Protein AF-A0A257JUL6-F1 (afdb_monomer_lite)

Structure (mmCIF, N/CA/C/O backbone):
data_AF-A0A257JUL6-F1
#
_entry.id   AF-A0A257JUL6-F1
#
loop_
_atom_site.group_PDB
_atom_site.id
_atom_site.type_symbol
_atom_site.label_atom_id
_atom_site.label_alt_id
_atom_site.label_comp_id
_atom_site.label_asym_id
_atom_site.label_entity_id
_atom_site.label_seq_id
_atom_site.pdbx_PDB_ins_code
_atom_site.Cartn_x
_atom_site.Cartn_y
_atom_site.Cartn_z
_atom_site.occupancy
_atom_site.B_iso_or_equiv
_atom_site.auth_seq_id
_atom_site.auth_comp_id
_atom_site.auth_asym_id
_atom_site.auth_atom_id
_atom_site.pdbx_PDB_model_num
ATOM 1 N N . MET A 1 1 ? 15.833 -7.836 4.835 1.00 77.69 1 MET A N 1
ATOM 2 C CA . MET A 1 1 ? 14.660 -7.011 5.198 1.00 77.69 1 MET A CA 1
ATOM 3 C C . MET A 1 1 ? 14.181 -6.392 3.898 1.00 77.69 1 MET A C 1
ATOM 5 O O . MET A 1 1 ? 15.047 -5.968 3.147 1.00 77.69 1 MET A O 1
ATOM 9 N N . ALA A 1 2 ? 12.884 -6.418 3.602 1.00 85.00 2 ALA A N 1
ATOM 10 C CA . ALA A 1 2 ? 12.311 -5.810 2.399 1.00 85.00 2 ALA A CA 1
ATOM 11 C C . ALA A 1 2 ? 11.109 -4.955 2.802 1.00 85.00 2 ALA A C 1
ATOM 13 O O . ALA A 1 2 ? 10.415 -5.294 3.766 1.00 85.00 2 ALA A O 1
ATOM 14 N N . ARG A 1 3 ? 10.875 -3.860 2.084 1.00 87.94 3 ARG A N 1
ATOM 15 C CA . ARG A 1 3 ? 9.716 -2.984 2.258 1.00 87.94 3 ARG A CA 1
ATOM 16 C C . ARG A 1 3 ? 8.534 -3.458 1.418 1.00 87.94 3 ARG A C 1
ATOM 18 O O . ARG A 1 3 ? 8.676 -4.067 0.352 1.00 87.94 3 ARG A O 1
ATOM 25 N N . GLY A 1 4 ? 7.345 -3.184 1.936 1.00 88.50 4 GLY A N 1
ATOM 26 C CA . GLY A 1 4 ? 6.086 -3.448 1.265 1.00 88.50 4 GLY A CA 1
ATOM 27 C C . GLY A 1 4 ? 5.095 -2.339 1.569 1.00 88.50 4 GLY A C 1
ATOM 28 O O . GLY A 1 4 ? 5.020 -1.859 2.699 1.00 88.50 4 GLY A O 1
ATOM 29 N N . TRP A 1 5 ? 4.331 -1.950 0.558 1.00 88.31 5 TRP A N 1
ATOM 30 C CA . TRP A 1 5 ? 3.290 -0.937 0.661 1.00 88.31 5 TRP A CA 1
ATOM 31 C C . TRP A 1 5 ? 1.954 -1.567 0.319 1.00 88.31 5 TRP A C 1
ATOM 33 O O . TRP A 1 5 ? 1.854 -2.349 -0.625 1.00 88.31 5 TRP A O 1
ATOM 43 N N . ARG A 1 6 ? 0.931 -1.227 1.101 1.00 90.12 6 ARG A N 1
ATOM 44 C CA . ARG A 1 6 ? -0.447 -1.666 0.901 1.00 90.12 6 ARG A CA 1
ATOM 45 C C . ARG A 1 6 ? -1.342 -0.437 0.912 1.00 90.12 6 ARG A C 1
ATOM 47 O O . ARG A 1 6 ? -1.493 0.193 1.954 1.00 90.12 6 ARG A O 1
ATOM 54 N N . LEU A 1 7 ? -1.917 -0.109 -0.237 1.00 87.81 7 LEU A N 1
ATOM 55 C CA . LEU A 1 7 ? -2.853 0.991 -0.413 1.00 87.81 7 LEU A CA 1
ATOM 56 C C . LEU A 1 7 ? -4.264 0.417 -0.543 1.00 87.81 7 LEU A C 1
ATOM 58 O O . LEU A 1 7 ? -4.472 -0.578 -1.239 1.00 87.81 7 LEU A O 1
ATOM 62 N N . ILE A 1 8 ? -5.221 1.032 0.145 1.00 90.88 8 ILE A N 1
ATOM 63 C CA . ILE A 1 8 ? -6.637 0.674 0.073 1.00 90.88 8 ILE A CA 1
ATOM 64 C C . ILE A 1 8 ? -7.349 1.864 -0.549 1.00 90.88 8 ILE A C 1
ATOM 66 O O . ILE A 1 8 ? -7.310 2.962 0.000 1.00 90.88 8 ILE A O 1
ATOM 70 N N . ARG A 1 9 ? -7.962 1.637 -1.702 1.00 91.06 9 ARG A N 1
ATOM 71 C CA . ARG A 1 9 ? -8.765 2.629 -2.408 1.00 91.06 9 ARG A CA 1
ATOM 72 C C . ARG A 1 9 ? -10.123 2.793 -1.724 1.00 91.06 9 ARG A C 1
ATOM 74 O O . ARG A 1 9 ? -10.566 1.884 -1.019 1.00 91.06 9 ARG A O 1
ATOM 81 N N . GLN A 1 10 ? -10.810 3.914 -1.942 1.00 92.69 10 GLN A N 1
ATOM 82 C CA . GLN A 1 10 ? -12.100 4.188 -1.291 1.00 92.69 10 GLN A CA 1
ATOM 83 C C . GLN A 1 10 ? -13.178 3.121 -1.563 1.00 92.69 10 GLN A C 1
ATOM 85 O O . GLN A 1 10 ? -14.024 2.860 -0.712 1.00 92.69 10 GLN A O 1
ATOM 90 N N . ASP A 1 11 ? -13.135 2.468 -2.723 1.00 91.44 11 ASP A N 1
ATOM 91 C CA .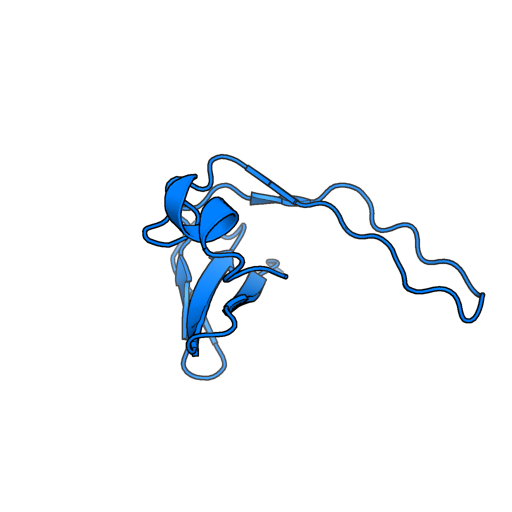 ASP A 1 11 ? -14.051 1.389 -3.112 1.00 91.44 11 ASP A CA 1
ATOM 92 C C . ASP A 1 11 ? -13.610 -0.008 -2.630 1.00 91.44 11 ASP A C 1
ATOM 94 O O . ASP A 1 11 ? -14.219 -1.018 -2.982 1.00 91.44 11 ASP A O 1
ATOM 98 N N . GLY A 1 12 ? -12.554 -0.078 -1.817 1.00 91.69 12 GLY A N 1
ATOM 99 C CA . GLY A 1 12 ? -12.046 -1.310 -1.224 1.00 91.69 12 GLY A CA 1
ATOM 100 C C . GLY A 1 12 ? -11.035 -2.069 -2.082 1.00 91.69 12 GLY A C 1
ATOM 101 O O . GLY A 1 12 ? -10.541 -3.107 -1.635 1.00 91.69 12 GLY A O 1
ATOM 102 N N . LEU A 1 13 ? -10.676 -1.575 -3.275 1.00 89.12 13 LEU A N 1
ATOM 103 C CA . LEU A 1 13 ? -9.581 -2.164 -4.044 1.00 89.12 13 LEU A CA 1
ATOM 104 C C . LEU A 1 13 ? -8.271 -2.080 -3.247 1.00 89.12 13 LEU A C 1
ATOM 106 O O . LEU A 1 13 ? -7.881 -1.011 -2.776 1.00 89.12 13 LEU A O 1
ATOM 110 N N . VAL A 1 14 ? -7.565 -3.206 -3.131 1.00 89.50 14 VAL A N 1
ATOM 111 C CA . VAL A 1 14 ? -6.263 -3.275 -2.458 1.00 89.50 14 VAL A CA 1
ATOM 112 C C . VAL A 1 14 ? -5.148 -3.391 -3.485 1.00 89.50 14 VAL A C 1
ATOM 114 O O . VAL A 1 14 ? -5.110 -4.321 -4.288 1.00 89.50 14 VAL A O 1
ATOM 117 N N . VAL A 1 15 ? -4.202 -2.466 -3.391 1.00 87.31 15 VAL A N 1
ATOM 118 C CA . VAL A 1 15 ? -2.962 -2.436 -4.160 1.00 87.31 15 VAL A CA 1
ATOM 119 C C . VAL A 1 15 ? -1.815 -2.758 -3.218 1.00 87.31 15 VAL A C 1
ATOM 121 O O . VAL A 1 15 ? -1.619 -2.050 -2.233 1.00 87.31 15 VAL A O 1
ATOM 124 N N . ALA A 1 16 ? -1.048 -3.808 -3.504 1.00 89.25 16 ALA A N 1
ATOM 125 C CA . ALA A 1 16 ? 0.080 -4.194 -2.666 1.00 89.25 16 ALA A CA 1
ATOM 126 C C . ALA A 1 16 ? 1.331 -4.498 -3.491 1.00 89.25 16 ALA A C 1
ATOM 128 O O . ALA A 1 16 ? 1.296 -5.289 -4.434 1.00 89.25 16 ALA A O 1
ATOM 129 N N . ALA A 1 17 ? 2.442 -3.879 -3.105 1.00 88.06 17 ALA A N 1
ATOM 130 C CA . ALA A 1 17 ? 3.708 -3.918 -3.825 1.00 88.06 17 ALA A CA 1
ATOM 131 C C . ALA A 1 17 ? 4.875 -4.116 -2.863 1.00 88.06 17 ALA A C 1
ATOM 133 O O . ALA A 1 17 ? 4.835 -3.633 -1.731 1.00 88.06 17 ALA A O 1
ATOM 134 N N . THR A 1 18 ? 5.925 -4.792 -3.316 1.00 88.06 18 THR A N 1
ATOM 135 C CA . THR A 1 18 ? 7.149 -4.979 -2.534 1.00 88.06 18 THR A CA 1
ATOM 136 C C . T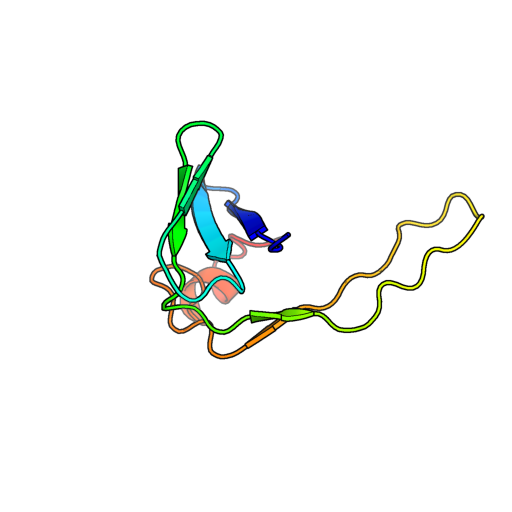HR A 1 18 ? 8.385 -4.710 -3.377 1.00 88.06 18 THR A C 1
ATOM 138 O O . THR A 1 18 ? 8.402 -5.005 -4.565 1.00 88.06 18 THR A O 1
ATOM 141 N N . GLU A 1 19 ? 9.427 -4.173 -2.740 1.00 87.75 19 GLU A N 1
ATOM 142 C CA . GLU A 1 19 ? 10.763 -4.043 -3.342 1.00 87.75 19 GLU A CA 1
ATOM 143 C C . GLU A 1 19 ? 11.540 -5.373 -3.365 1.00 87.75 19 GLU A C 1
ATOM 145 O O . GLU A 1 19 ? 12.676 -5.428 -3.833 1.00 87.75 19 GLU A O 1
ATOM 150 N N . HIS A 1 20 ? 10.966 -6.447 -2.811 1.00 90.44 20 HIS A N 1
ATOM 151 C CA . HIS A 1 20 ? 11.570 -7.771 -2.872 1.00 90.44 20 HIS A CA 1
ATOM 152 C C . HIS A 1 20 ? 11.589 -8.274 -4.323 1.00 90.44 20 HIS A C 1
ATOM 154 O O . HIS A 1 20 ? 10.709 -7.970 -5.118 1.00 90.44 20 HIS A O 1
ATOM 160 N N . ASP A 1 21 ? 12.560 -9.118 -4.658 1.00 88.94 21 ASP A N 1
ATOM 161 C CA . ASP A 1 21 ? 12.660 -9.779 -5.967 1.00 88.94 21 ASP A CA 1
ATOM 162 C C . ASP A 1 21 ? 11.592 -10.869 -6.231 1.00 88.94 21 ASP A C 1
ATOM 164 O O . ASP A 1 21 ? 11.582 -11.482 -7.298 1.00 88.94 21 ASP A O 1
ATOM 168 N N . ARG A 1 22 ? 10.685 -11.124 -5.278 1.00 90.56 22 ARG A N 1
ATOM 169 C CA . ARG A 1 22 ? 9.598 -12.108 -5.385 1.00 90.56 22 ARG A CA 1
ATOM 170 C C . ARG A 1 22 ? 8.345 -11.612 -4.688 1.00 90.56 22 ARG A C 1
ATOM 172 O O . ARG A 1 22 ? 8.417 -10.834 -3.739 1.00 90.56 22 ARG A O 1
ATOM 179 N N . ASP A 1 23 ? 7.210 -12.128 -5.137 1.00 92.56 23 ASP A N 1
ATOM 180 C CA . ASP A 1 23 ? 5.937 -11.905 -4.468 1.00 92.56 23 ASP A CA 1
ATOM 181 C C . ASP A 1 23 ? 6.004 -12.402 -3.014 1.00 92.56 23 ASP A C 1
ATOM 183 O O . ASP A 1 23 ? 6.569 -13.464 -2.724 1.00 92.56 23 ASP A O 1
ATOM 187 N N . LEU A 1 24 ? 5.416 -11.631 -2.101 1.00 93.06 24 LEU A N 1
ATOM 188 C CA . LEU A 1 24 ? 5.373 -11.934 -0.672 1.00 93.06 24 LEU A CA 1
ATOM 189 C C . LEU A 1 24 ? 3.935 -11.917 -0.170 1.00 93.06 24 LEU A C 1
ATOM 191 O O . LEU A 1 24 ? 3.155 -11.046 -0.540 1.00 93.06 24 LEU A O 1
ATOM 195 N N . GLU A 1 25 ? 3.591 -12.834 0.726 1.00 94.62 25 GLU A N 1
ATOM 196 C CA . GLU A 1 25 ? 2.299 -12.823 1.407 1.00 94.62 25 GLU A CA 1
ATOM 197 C C . GLU A 1 25 ? 2.470 -12.328 2.844 1.00 94.62 25 GLU A C 1
ATOM 199 O O . GLU A 1 25 ? 3.278 -12.857 3.609 1.00 94.62 25 GLU A O 1
ATOM 204 N N . ALA A 1 26 ? 1.711 -11.298 3.213 1.00 92.12 26 ALA A N 1
ATOM 205 C CA . ALA A 1 26 ? 1.675 -10.785 4.574 1.00 92.12 26 ALA A CA 1
ATOM 206 C C . ALA A 1 26 ? 0.285 -10.236 4.895 1.00 92.12 26 ALA A C 1
ATOM 208 O O . ALA A 1 26 ? -0.340 -9.571 4.073 1.00 92.12 26 ALA A O 1
ATOM 209 N N . VAL A 1 27 ? -0.207 -10.506 6.108 1.00 89.94 27 VAL A N 1
ATOM 210 C CA . VAL A 1 27 ? -1.513 -10.008 6.585 1.00 89.94 27 VAL A CA 1
ATOM 211 C C . VAL A 1 27 ? -2.654 -10.341 5.598 1.00 89.94 27 VAL A C 1
ATOM 213 O O . VAL A 1 27 ? -3.509 -9.509 5.300 1.00 89.94 27 VAL A O 1
ATOM 216 N N . GLY A 1 28 ? -2.625 -11.546 5.015 1.00 93.06 28 GLY A N 1
ATOM 217 C CA . GLY A 1 28 ? -3.613 -11.998 4.024 1.00 93.06 28 GLY A CA 1
ATOM 218 C C . GLY A 1 28 ? -3.628 -11.191 2.719 1.00 93.06 28 GLY A C 1
ATOM 219 O O . GLY A 1 28 ? -4.628 -11.194 2.008 1.00 93.06 28 GLY A O 1
ATOM 220 N N . THR A 1 29 ? -2.557 -10.453 2.417 1.00 93.38 29 THR A N 1
ATOM 221 C CA . THR A 1 29 ? -2.403 -9.674 1.185 1.00 93.38 29 THR A CA 1
ATOM 222 C C . THR A 1 29 ? -1.163 -10.147 0.433 1.00 93.38 29 THR A C 1
ATOM 224 O O . THR A 1 29 ? -0.090 -10.292 1.022 1.00 93.38 29 THR A O 1
ATOM 227 N N . LEU A 1 30 ? -1.306 -10.365 -0.875 1.00 92.25 30 LEU A N 1
ATOM 228 C CA . LEU A 1 30 ? -0.194 -10.679 -1.766 1.00 92.25 30 LEU A CA 1
ATOM 229 C C . LEU A 1 30 ? 0.447 -9.382 -2.269 1.00 92.25 30 LEU A C 1
ATOM 231 O O . LEU A 1 30 ? -0.156 -8.645 -3.047 1.00 92.25 30 LEU A O 1
ATOM 235 N N . PHE A 1 31 ? 1.673 -9.121 -1.836 1.00 91.31 31 PHE A N 1
ATOM 236 C CA . PHE A 1 31 ? 2.505 -8.018 -2.293 1.00 91.31 31 PHE A CA 1
ATOM 237 C C . PHE A 1 31 ? 3.243 -8.447 -3.555 1.00 91.31 31 PHE A C 1
ATOM 239 O O . PHE A 1 31 ? 4.018 -9.404 -3.532 1.00 91.31 31 PHE A O 1
ATOM 246 N N . LYS A 1 32 ? 2.997 -7.743 -4.660 1.00 89.00 32 LYS A N 1
ATOM 247 C CA . LYS A 1 32 ? 3.586 -8.063 -5.961 1.00 89.00 32 LYS A CA 1
ATOM 248 C C . LYS A 1 32 ? 4.964 -7.428 -6.128 1.00 89.00 32 LYS A C 1
ATOM 250 O O . LYS A 1 32 ? 5.099 -6.215 -5.985 1.00 89.00 32 LYS A O 1
ATOM 255 N N . ALA A 1 33 ? 5.955 -8.240 -6.491 1.00 88.25 33 ALA A N 1
ATOM 256 C CA . ALA A 1 33 ? 7.304 -7.783 -6.846 1.00 88.25 33 ALA A CA 1
ATOM 257 C C . ALA A 1 33 ? 7.389 -7.228 -8.276 1.00 88.25 33 ALA A C 1
ATOM 259 O O . ALA A 1 33 ? 8.307 -6.490 -8.619 1.00 88.25 33 ALA A O 1
ATOM 260 N N . SER A 1 34 ? 6.405 -7.549 -9.125 1.00 77.62 34 SER A N 1
ATOM 261 C CA . SER A 1 34 ? 6.313 -7.020 -10.492 1.00 77.62 34 SER A CA 1
ATOM 262 C C . SER A 1 34 ? 6.070 -5.507 -10.547 1.00 77.62 34 SER A C 1
ATOM 264 O O . SER A 1 34 ? 6.119 -4.920 -11.625 1.00 77.62 34 SER A O 1
ATOM 266 N N . ILE A 1 35 ? 5.762 -4.881 -9.408 1.00 69.88 35 ILE A N 1
ATOM 267 C CA . ILE A 1 35 ? 5.534 -3.446 -9.292 1.00 69.88 35 ILE A CA 1
ATOM 268 C C . ILE A 1 35 ? 6.819 -2.824 -8.755 1.00 69.88 35 ILE A C 1
ATOM 270 O O . ILE A 1 35 ? 7.094 -2.872 -7.558 1.00 69.88 35 ILE A O 1
ATOM 274 N N . SER A 1 36 ? 7.604 -2.209 -9.634 1.00 65.44 36 SER A N 1
ATOM 275 C CA . SER A 1 36 ? 8.757 -1.424 -9.197 1.00 65.44 36 SER A CA 1
ATOM 276 C C . SER A 1 36 ? 8.270 -0.113 -8.584 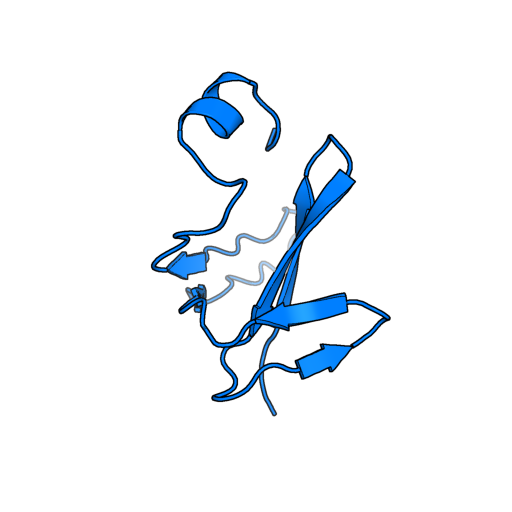1.00 65.44 36 SER A C 1
ATOM 278 O O . SER A 1 36 ? 7.998 0.841 -9.311 1.00 65.44 36 SER A O 1
ATOM 280 N N . LEU A 1 37 ? 8.144 -0.082 -7.257 1.00 70.44 37 LEU A N 1
ATOM 281 C CA . LEU A 1 37 ? 8.019 1.142 -6.469 1.00 70.44 37 LEU A CA 1
ATOM 282 C C . LEU A 1 37 ? 9.357 1.431 -5.795 1.00 70.44 37 LEU A C 1
ATOM 284 O O . LEU A 1 37 ? 9.924 0.568 -5.133 1.00 70.44 37 LEU A O 1
ATOM 288 N N . SER A 1 38 ? 9.833 2.657 -5.954 1.00 65.81 38 SER A N 1
ATOM 289 C CA . SER A 1 38 ? 10.958 3.212 -5.219 1.00 65.81 38 SER A CA 1
ATOM 290 C C . SER A 1 38 ? 10.445 4.348 -4.351 1.00 65.81 38 SER A C 1
ATOM 292 O O . SER A 1 38 ? 9.800 5.284 -4.829 1.00 65.81 38 SER A O 1
ATOM 294 N N . GLU A 1 39 ? 10.742 4.281 -3.065 1.00 67.06 39 GLU A N 1
ATOM 295 C CA . GLU A 1 39 ? 10.474 5.381 -2.151 1.00 67.06 39 GLU A CA 1
ATOM 296 C C . GLU A 1 39 ? 11.439 6.542 -2.379 1.00 67.06 39 GLU A C 1
ATOM 298 O O . GLU A 1 39 ? 12.611 6.363 -2.714 1.00 67.06 39 GLU A O 1
ATOM 303 N N . SER A 1 40 ? 10.927 7.749 -2.180 1.00 65.38 40 SER A N 1
ATOM 304 C CA . SER A 1 40 ? 11.750 8.905 -1.843 1.00 65.38 40 SER A CA 1
ATOM 305 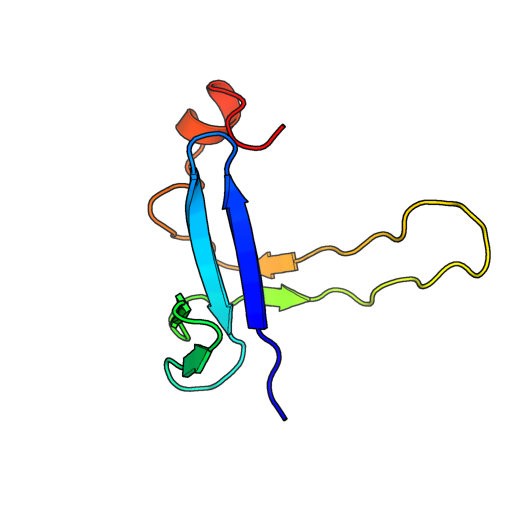C C . SER A 1 40 ? 11.956 8.942 -0.324 1.00 65.38 40 SER A C 1
ATOM 307 O O . SER A 1 40 ? 11.131 8.387 0.408 1.00 65.38 40 SER A O 1
ATOM 309 N N . PRO A 1 41 ? 13.040 9.562 0.175 1.00 61.47 41 PRO A N 1
ATOM 310 C CA . PRO A 1 41 ? 13.274 9.675 1.611 1.00 61.47 41 PRO A CA 1
ATOM 311 C C . PRO A 1 41 ? 12.053 10.290 2.305 1.00 61.47 41 PRO A C 1
ATOM 313 O O . PRO A 1 41 ? 11.568 11.344 1.901 1.00 61.47 41 PRO A O 1
ATOM 316 N N . VAL A 1 42 ? 11.547 9.605 3.335 1.00 63.50 42 VAL A N 1
ATOM 317 C CA . VAL A 1 42 ? 10.492 10.136 4.201 1.00 63.50 42 VAL A CA 1
ATOM 318 C C . VAL A 1 42 ? 11.117 11.186 5.112 1.00 63.50 42 VAL A C 1
ATOM 320 O O . VAL A 1 42 ? 12.011 10.881 5.905 1.00 63.50 42 VAL A O 1
ATOM 323 N N . GLU A 1 43 ? 10.676 12.433 4.991 1.00 62.84 43 GLU A N 1
ATOM 324 C CA . GLU A 1 43 ? 11.060 13.469 5.945 1.00 62.84 43 GLU A CA 1
ATOM 325 C C . GLU A 1 43 ? 10.186 13.304 7.189 1.00 62.84 43 GLU A C 1
ATOM 327 O O . GLU A 1 43 ? 8.998 13.629 7.205 1.00 62.84 43 GLU A O 1
ATOM 332 N N . ALA A 1 44 ? 10.770 12.702 8.226 1.00 62.75 44 ALA A N 1
ATOM 333 C CA . ALA A 1 44 ? 10.133 12.580 9.526 1.00 62.75 44 ALA A CA 1
ATOM 334 C C . ALA A 1 44 ? 10.275 13.912 10.271 1.00 62.75 44 ALA A C 1
ATOM 336 O O . ALA A 1 44 ? 11.314 14.202 10.866 1.00 62.75 44 ALA A O 1
ATOM 337 N N . GLU A 1 45 ? 9.232 14.735 10.233 1.00 64.88 45 GLU A N 1
ATOM 338 C CA . GLU A 1 45 ? 9.164 15.934 11.061 1.00 64.88 45 GLU A CA 1
ATOM 339 C C . GLU A 1 45 ? 8.805 15.551 12.507 1.00 64.88 45 GLU A C 1
ATOM 341 O O . GLU A 1 45 ? 7.865 14.801 12.751 1.00 64.88 45 GLU A O 1
ATOM 346 N N . LEU A 1 46 ? 9.535 16.084 13.494 1.00 74.25 46 LEU A N 1
ATOM 347 C CA . LEU A 1 46 ? 9.242 15.906 14.931 1.00 74.25 46 LEU A CA 1
ATOM 348 C C . LEU A 1 46 ? 8.076 16.794 15.420 1.00 74.25 46 LEU A C 1
ATOM 350 O O . LEU A 1 46 ? 7.917 17.030 16.618 1.00 74.25 46 LEU A O 1
ATOM 354 N N . SER A 1 47 ? 7.295 17.338 14.490 1.00 79.12 47 SER A N 1
ATOM 355 C CA . SER A 1 47 ? 6.126 18.169 14.752 1.00 79.12 47 SER A CA 1
ATOM 356 C C . SER A 1 47 ? 4.849 17.315 14.753 1.00 79.12 47 SER A C 1
ATOM 358 O O . SER A 1 47 ? 4.883 16.103 14.558 1.00 79.12 47 SER A O 1
ATOM 360 N N . LEU A 1 48 ? 3.696 17.946 14.983 1.00 80.00 48 LEU A N 1
ATOM 361 C CA . LEU A 1 48 ? 2.384 17.308 14.804 1.00 80.00 48 LEU A CA 1
ATOM 362 C C . LEU A 1 48 ? 1.886 17.394 13.348 1.00 80.00 48 LEU A C 1
ATOM 364 O O . LEU A 1 48 ? 0.713 17.130 13.086 1.00 80.00 48 LEU A O 1
ATOM 368 N N . SER A 1 49 ? 2.746 17.803 12.412 1.00 80.00 49 SER A N 1
ATOM 369 C CA . SER A 1 49 ? 2.418 17.814 10.990 1.00 80.00 49 SER A CA 1
ATOM 370 C C . SER A 1 49 ? 2.341 16.382 10.450 1.00 80.00 49 SER A C 1
ATOM 372 O O . SER A 1 49 ? 3.087 15.509 10.899 1.00 80.00 49 SER A O 1
ATOM 374 N N . PRO A 1 50 ? 1.460 16.106 9.475 1.00 77.81 50 PRO A N 1
ATOM 375 C CA . PRO A 1 50 ? 1.495 14.839 8.762 1.00 77.81 50 PRO A CA 1
ATOM 376 C C . PRO A 1 50 ? 2.840 14.690 8.040 1.00 77.81 50 PRO A C 1
ATOM 378 O O . PRO A 1 50 ? 3.272 15.600 7.336 1.00 77.81 50 PRO A O 1
ATOM 381 N N . GLY A 1 51 ? 3.491 13.537 8.201 1.00 75.38 51 GLY A N 1
ATOM 382 C CA . GLY A 1 51 ? 4.707 13.220 7.452 1.00 75.38 51 GLY A CA 1
ATOM 383 C C . GLY A 1 51 ? 4.429 13.105 5.952 1.00 75.38 51 GLY A C 1
ATOM 384 O O . GLY A 1 51 ? 3.321 12.754 5.539 1.00 75.38 51 GLY A O 1
ATOM 385 N N . HIS A 1 52 ? 5.445 13.369 5.133 1.00 73.81 52 HIS A N 1
ATOM 386 C CA . HIS A 1 52 ? 5.347 13.235 3.683 1.00 73.81 52 HIS A CA 1
ATOM 387 C C . HIS A 1 52 ? 6.133 12.014 3.206 1.00 73.81 52 HIS A C 1
ATOM 389 O O . HIS A 1 52 ? 7.321 11.876 3.491 1.00 73.81 52 HIS A O 1
ATOM 395 N N . ALA A 1 53 ? 5.475 11.134 2.456 1.00 71.62 53 ALA A N 1
ATOM 396 C CA . ALA A 1 53 ? 6.115 10.014 1.783 1.00 71.62 53 ALA A CA 1
ATOM 397 C C . ALA A 1 53 ? 5.698 10.023 0.313 1.00 71.62 53 ALA A C 1
ATOM 399 O O . ALA A 1 53 ? 4.509 10.084 0.003 1.00 71.62 53 ALA A O 1
ATOM 400 N N . ALA A 1 54 ? 6.678 9.945 -0.583 1.00 72.00 54 ALA A N 1
ATOM 401 C CA . ALA A 1 54 ? 6.445 9.836 -2.014 1.00 72.00 54 ALA A CA 1
ATOM 402 C C . ALA A 1 54 ? 6.967 8.490 -2.519 1.00 72.00 54 ALA A C 1
ATOM 404 O O . ALA A 1 54 ? 8.074 8.066 -2.180 1.00 72.00 54 ALA A O 1
ATOM 405 N N . LEU A 1 55 ? 6.164 7.829 -3.348 1.00 72.38 55 LEU A N 1
ATOM 406 C CA . LEU A 1 55 ? 6.532 6.606 -4.051 1.00 72.38 55 LEU A CA 1
ATOM 407 C C . LEU A 1 55 ? 6.576 6.930 -5.542 1.00 72.38 55 LEU A C 1
ATOM 409 O O . LEU A 1 55 ? 5.617 7.467 -6.091 1.00 72.38 55 LEU A O 1
ATOM 413 N N . SER A 1 56 ? 7.690 6.613 -6.189 1.00 67.50 56 SER A N 1
ATOM 414 C CA . SER A 1 56 ? 7.861 6.732 -7.634 1.00 67.50 56 SER A CA 1
ATOM 415 C C . SER A 1 56 ? 8.009 5.343 -8.228 1.00 67.50 56 SER A C 1
ATOM 417 O O . SER A 1 56 ? 8.735 4.509 -7.692 1.00 67.50 56 SER A O 1
ATOM 419 N N . GLY A 1 57 ? 7.321 5.061 -9.328 1.00 66.81 57 GLY A N 1
ATOM 420 C CA . GLY A 1 57 ? 7.378 3.734 -9.914 1.00 66.81 57 GLY A CA 1
ATOM 421 C C . GLY A 1 57 ? 6.481 3.549 -11.120 1.00 66.81 57 GLY A C 1
ATOM 422 O O . GLY A 1 57 ? 5.569 4.338 -11.373 1.00 66.81 57 GLY A O 1
ATOM 423 N N . ALA A 1 58 ? 6.729 2.467 -11.855 1.00 58.47 58 ALA A N 1
ATOM 424 C CA . ALA A 1 58 ? 5.842 2.025 -12.918 1.00 58.47 58 ALA A CA 1
ATOM 425 C C . ALA A 1 58 ? 4.616 1.361 -12.285 1.00 58.47 58 ALA A C 1
ATOM 427 O O . ALA A 1 58 ? 4.523 0.138 -12.186 1.00 58.47 58 ALA A O 1
ATOM 428 N N . LEU A 1 59 ? 3.660 2.174 -11.840 1.00 59.19 59 LEU A N 1
ATOM 429 C CA . LEU A 1 59 ? 2.381 1.685 -11.343 1.00 59.19 59 LEU A CA 1
ATOM 430 C C . LEU A 1 59 ? 1.465 1.360 -12.530 1.00 59.19 59 LEU A C 1
ATOM 432 O O . LEU A 1 59 ? 0.401 1.939 -12.703 1.00 59.19 59 LEU A O 1
ATOM 436 N N . SER A 1 60 ? 1.887 0.414 -13.374 1.00 57.38 60 SER A N 1
ATOM 437 C CA . SER A 1 60 ? 0.986 -0.257 -14.321 1.00 57.38 60 SER A CA 1
ATOM 438 C C . SER A 1 60 ? 0.153 -1.275 -13.551 1.00 57.38 60 SER A C 1
ATOM 440 O O . SER A 1 60 ? 0.251 -2.482 -13.760 1.00 57.38 60 SER A O 1
ATOM 442 N N . LEU A 1 61 ? -0.600 -0.784 -12.574 1.00 59.38 61 LEU A N 1
ATOM 443 C CA . LEU A 1 61 ? -1.479 -1.602 -11.774 1.00 59.38 61 LEU A CA 1
ATOM 444 C C . LEU A 1 61 ? -2.900 -1.444 -12.290 1.00 59.38 61 LEU A C 1
ATOM 446 O O . LEU A 1 61 ? -3.363 -0.326 -12.517 1.00 59.38 61 LEU A O 1
ATOM 450 N N . ALA A 1 62 ? -3.612 -2.558 -12.421 1.00 57.38 62 ALA A N 1
ATOM 451 C CA . ALA A 1 62 ? -5.057 -2.522 -12.557 1.00 57.38 62 ALA A CA 1
ATOM 452 C C . ALA 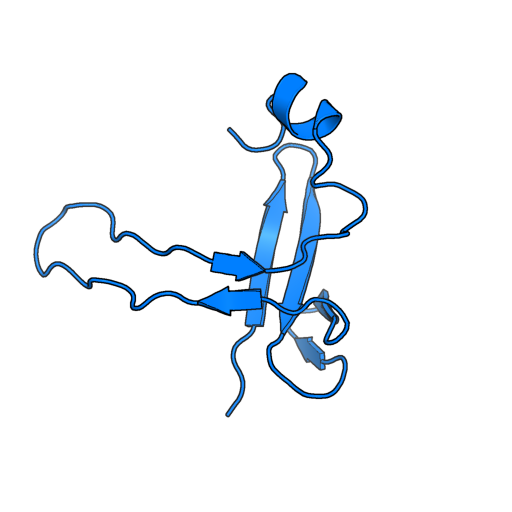A 1 62 ? -5.643 -1.764 -11.344 1.00 57.38 62 ALA A C 1
ATOM 454 O O . ALA A 1 62 ? -5.636 -2.295 -10.236 1.00 57.38 62 ALA A O 1
ATOM 455 N N . GLY A 1 63 ? -6.073 -0.510 -11.537 1.00 58.88 63 GLY A N 1
ATOM 456 C CA . GLY A 1 63 ? -6.755 0.303 -10.517 1.00 58.88 63 GLY A CA 1
ATOM 457 C C . GLY A 1 63 ? -6.091 1.618 -10.087 1.00 58.88 63 GLY A C 1
ATOM 458 O O . GLY A 1 63 ? -6.620 2.303 -9.205 1.00 58.88 63 GLY A O 1
ATOM 459 N N . VAL A 1 64 ? -4.958 1.999 -10.684 1.00 73.88 64 VAL A N 1
ATOM 460 C CA . VAL A 1 64 ? -4.459 3.390 -10.619 1.00 73.88 64 VAL A CA 1
ATOM 461 C C . VAL A 1 64 ? -4.340 3.954 -12.034 1.00 73.88 64 VAL A C 1
ATOM 463 O O . VAL A 1 64 ? -3.289 4.420 -12.467 1.00 73.88 64 VAL A O 1
ATOM 466 N N . ALA A 1 65 ? -5.427 3.842 -12.797 1.00 78.19 65 ALA A N 1
ATOM 467 C CA . ALA A 1 65 ? -5.548 4.445 -14.113 1.00 78.19 65 ALA A CA 1
ATOM 468 C C . ALA A 1 65 ? -6.006 5.906 -14.002 1.00 78.19 65 ALA A C 1
ATOM 470 O O . ALA A 1 65 ? -6.568 6.339 -12.996 1.00 78.19 65 ALA A O 1
ATOM 471 N N . ALA A 1 66 ? -5.816 6.669 -15.082 1.00 81.88 66 ALA A N 1
ATOM 472 C CA . ALA A 1 66 ? -6.287 8.052 -15.154 1.00 81.88 66 ALA A CA 1
ATOM 473 C C . ALA A 1 66 ? -7.800 8.175 -14.891 1.00 81.88 66 ALA A C 1
ATOM 475 O O . ALA A 1 66 ? -8.243 9.160 -14.306 1.00 81.88 66 ALA A O 1
ATOM 476 N N . ASP A 1 67 ? -8.590 7.177 -15.287 1.00 85.81 67 ASP A N 1
ATOM 477 C CA . ASP A 1 67 ? -10.036 7.157 -15.046 1.00 85.81 67 ASP A CA 1
ATOM 478 C C . ASP A 1 67 ? -10.366 7.049 -13.546 1.00 85.81 67 ASP A C 1
ATOM 480 O O . ASP A 1 67 ? -11.177 7.817 -13.037 1.00 85.81 67 ASP A O 1
ATOM 484 N N . ASP A 1 68 ? -9.637 6.207 -12.801 1.00 85.69 68 ASP A N 1
ATOM 485 C CA . ASP A 1 68 ? -9.804 6.051 -11.348 1.00 85.69 68 ASP A CA 1
ATOM 486 C C . ASP A 1 68 ? -9.526 7.362 -10.590 1.00 85.69 68 ASP A C 1
ATOM 488 O O . ASP A 1 68 ? -10.183 7.671 -9.593 1.00 85.69 68 ASP A O 1
ATOM 492 N N . ILE A 1 69 ? -8.561 8.151 -11.082 1.00 87.19 69 ILE A N 1
ATOM 493 C CA . ILE A 1 69 ? -8.234 9.479 -10.543 1.00 87.19 69 ILE A CA 1
ATOM 494 C C . ILE A 1 69 ? -9.376 10.462 -10.827 1.00 87.19 69 ILE A C 1
ATOM 496 O O . ILE A 1 69 ? -9.790 11.197 -9.932 1.00 87.19 69 ILE A O 1
ATOM 500 N N . ASN A 1 70 ? -9.922 10.463 -12.048 1.00 89.88 70 ASN A N 1
ATOM 501 C CA . ASN A 1 70 ? -11.053 11.326 -12.411 1.00 89.88 70 ASN A CA 1
ATOM 502 C C . ASN A 1 70 ? -12.320 10.993 -11.610 1.00 89.88 70 ASN A C 1
ATOM 504 O O . ASN A 1 70 ? -13.070 11.897 -11.242 1.00 89.88 70 ASN A O 1
ATOM 508 N N . LEU A 1 71 ? -12.527 9.715 -11.289 1.00 91.25 71 LEU A N 1
ATOM 509 C CA . LEU A 1 71 ? -13.598 9.242 -10.410 1.00 91.25 71 LEU A CA 1
ATOM 510 C C . LEU A 1 71 ? -13.346 9.534 -8.923 1.00 91.25 71 LEU A C 1
ATOM 512 O O . LEU A 1 71 ? -14.206 9.233 -8.098 1.00 91.25 71 LEU A O 1
ATOM 516 N N . ARG A 1 72 ? -12.198 10.134 -8.576 1.00 90.12 72 ARG A N 1
ATOM 517 C CA . ARG A 1 72 ? -11.791 10.472 -7.203 1.00 90.12 72 ARG A CA 1
ATOM 518 C C . ARG A 1 72 ? -11.741 9.276 -6.254 1.00 90.12 72 ARG A C 1
ATOM 520 O O . ARG A 1 72 ? -11.959 9.418 -5.059 1.00 90.12 72 ARG A O 1
ATOM 527 N N . LEU A 1 73 ? -11.400 8.094 -6.765 1.00 88.88 73 LEU A N 1
ATOM 528 C CA . LEU A 1 73 ? -11.317 6.888 -5.933 1.00 88.88 73 LEU A CA 1
ATOM 529 C C . LEU A 1 73 ? -10.114 6.903 -4.966 1.00 88.88 73 LEU A C 1
ATOM 531 O O . LEU A 1 73 ? -10.062 6.089 -4.044 1.00 88.88 73 LEU A O 1
ATOM 535 N N . TRP A 1 74 ? -9.160 7.817 -5.175 1.00 85.88 74 TRP A N 1
ATOM 536 C CA . TRP A 1 74 ? -7.916 7.979 -4.408 1.00 85.88 74 TRP A CA 1
ATOM 537 C C . TRP A 1 74 ? -7.840 9.300 -3.612 1.00 85.88 74 TRP A C 1
ATOM 539 O O . TRP A 1 74 ? -6.739 9.712 -3.253 1.00 85.88 74 TRP A O 1
ATOM 549 N N . ASP A 1 75 ? -8.976 9.969 -3.383 1.00 85.44 75 ASP A N 1
ATOM 550 C CA . ASP A 1 75 ? -9.067 11.211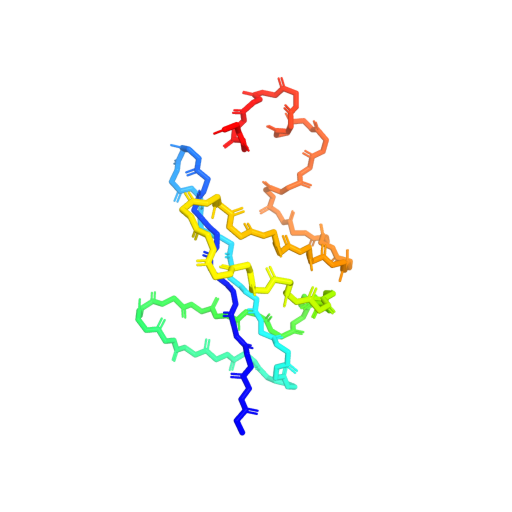 -2.584 1.00 85.44 75 ASP A CA 1
ATOM 551 C C . ASP A 1 75 ? -9.042 10.940 -1.065 1.00 85.44 75 ASP A C 1
ATOM 553 O O . ASP A 1 75 ? -9.576 9.886 -0.632 1.00 85.44 75 ASP A O 1
#

Radius of gyration: 13.65 Å; chains: 1; bounding box: 29×31×30 Å

Secondary structure (DSSP, 8-state):
---EEEEE-TTS-EEEEESSSS-EEETTEEEBTTS-EEEPPPB--SSSSPPB--EEE----TT-SHHHHHTTTT-

Sequence (75 aa):
MARGWRLIRQDGLVVAATEHDRDLEAVGTLFKASISLSESPVEAELSLSPGHAALSGALSLAGVAADDINLRLWD

Foldseek 3Di:
DWDKDWDAWQVGDIAIAICDPQWDDDPNDIHGPVWDWDKDDWDDDPDPDDTDIDIDTDCPDDQPDPVNVVVVRPD

pLDDT: mean 80.32, std 11.49, range [57.38, 94.62]